Protein AF-A0A7V8BLP6-F1 (afdb_monomer)

Mean predicted aligned error: 3.84 Å

Secondary structure (DSSP, 8-state):
-HHHHHHHHHHHHHHHHHTTTTSTTHHHHHHHHHHHHHHHHHHHH-GGGGGSHHHHHHHHHHHHHHHHHHHHT---STTTTSHHHHTT-HHHHHHHHHHHHHHHHHHHHHHHHHT-

pLDDT: mean 91.58, std 4.67, range [64.12, 97.19]

Sequence (116 aa):
MLRALNSALCLAMLVLAVAQVGRPEWWLWVVAFLVPAFWAFMAGFRHRAFRAVRWLGWLWGCVALWVALLWQHWPQTAGFWRTEVWAQDAAARTGLSLMAALAVLAVALYTAYHRR

Radius of gyration: 14.61 Å; Cα contacts (8 Å, |Δi|>4): 136; chains: 1; bounding box: 34×27×43 Å

Solvent-accessible surface area (backbone atoms only — not comparable to full-atom values): 5854 Å² total; per-residue (Å²): 106,70,42,60,52,22,46,51,50,20,52,51,25,50,54,52,21,60,70,27,67,88,47,89,68,24,68,62,50,28,49,58,22,47,56,30,19,51,44,11,41,37,32,37,77,44,26,70,57,41,61,44,65,65,54,46,50,52,52,49,51,52,47,53,51,41,50,54,52,30,65,77,40,52,53,80,54,85,64,33,88,40,66,81,41,26,76,71,35,68,57,22,36,50,19,52,50,39,50,53,34,43,52,42,39,51,52,21,49,55,42,30,67,79,54,82

Nearest PDB structures (foldseek):
  1x8z-assembly2_C  TM=5.323E-01  e=6.225E+00  Arabidopsis thaliana
  8xks-assembly1_J  TM=4.315E-01  e=2.584E+00  Chlamydomonas reinhardtii

Foldseek 3Di:
DLLVVLQVLLVVLCVQLVVLVPPVVSVVLNVLSNVLSVLSNCLNPVLVVLVDVVVLVVLVVNLVVLVVQLVVLPDPDPPLVDCVNLVVDVSSVSNVSSVSSNVSSVSSNVSSVVSD

Structure (mmCIF, N/CA/C/O backbone):
data_AF-A0A7V8BLP6-F1
#
_entry.id   AF-A0A7V8BLP6-F1
#
loop_
_atom_site.group_PDB
_atom_site.id
_atom_site.type_symbol
_atom_site.label_atom_id
_atom_site.label_alt_id
_atom_site.label_comp_id
_atom_site.label_asym_id
_atom_site.label_entity_id
_atom_site.label_seq_id
_atom_site.pdbx_PDB_ins_code
_atom_site.Cartn_x
_atom_site.Cartn_y
_atom_site.Cartn_z
_atom_site.occupancy
_atom_site.B_iso_or_equiv
_atom_site.auth_seq_id
_atom_site.auth_comp_id
_atom_site.auth_asym_id
_atom_site.auth_atom_id
_atom_site.pdbx_PDB_model_num
ATOM 1 N N . MET A 1 1 ? 19.864 -0.408 -2.203 1.00 79.62 1 MET A N 1
ATOM 2 C CA . MET A 1 1 ? 18.937 0.338 -1.327 1.00 79.62 1 MET A CA 1
ATOM 3 C C . MET A 1 1 ? 17.467 0.173 -1.727 1.00 79.62 1 MET A C 1
ATOM 5 O O . MET A 1 1 ? 16.782 -0.572 -1.045 1.00 79.62 1 MET A O 1
ATOM 9 N N . LEU A 1 2 ? 16.991 0.717 -2.861 1.00 86.88 2 LEU A N 1
ATOM 10 C CA . LEU A 1 2 ? 15.561 0.650 -3.251 1.00 86.88 2 LEU A CA 1
ATOM 11 C C . LEU A 1 2 ? 14.968 -0.769 -3.357 1.00 86.88 2 LEU A C 1
ATOM 13 O O . LEU A 1 2 ? 13.816 -0.977 -2.995 1.00 86.88 2 LEU A O 1
ATOM 17 N N . ARG A 1 3 ? 15.747 -1.765 -3.805 1.00 88.19 3 ARG A N 1
ATOM 18 C CA . ARG A 1 3 ? 15.289 -3.166 -3.818 1.00 88.19 3 ARG A CA 1
ATOM 19 C C . ARG A 1 3 ? 14.985 -3.678 -2.407 1.00 88.19 3 ARG A C 1
ATOM 21 O O . ARG A 1 3 ? 13.916 -4.220 -2.194 1.00 88.19 3 ARG A O 1
ATOM 28 N N . ALA A 1 4 ? 15.905 -3.468 -1.463 1.00 91.19 4 ALA A N 1
ATOM 29 C CA . ALA A 1 4 ? 15.741 -3.906 -0.078 1.00 91.19 4 ALA A CA 1
ATOM 30 C C . ALA A 1 4 ? 14.561 -3.198 0.605 1.00 91.19 4 ALA A C 1
ATOM 32 O O . ALA A 1 4 ? 13.786 -3.853 1.290 1.00 91.19 4 ALA A O 1
ATOM 33 N N . LEU A 1 5 ? 14.378 -1.896 0.344 1.00 92.94 5 LEU A N 1
ATOM 34 C CA . LEU A 1 5 ? 13.224 -1.139 0.835 1.00 92.94 5 LEU A CA 1
ATOM 35 C C . LEU A 1 5 ? 11.904 -1.743 0.340 1.00 92.94 5 LEU A C 1
ATOM 37 O O . LEU A 1 5 ? 11.036 -2.053 1.144 1.00 92.94 5 LEU A O 1
ATOM 41 N N . ASN A 1 6 ? 11.767 -1.980 -0.967 1.00 91.75 6 ASN A N 1
ATOM 42 C CA . ASN A 1 6 ? 10.556 -2.590 -1.518 1.00 91.75 6 ASN A CA 1
ATOM 43 C C . ASN A 1 6 ? 10.326 -4.018 -1.002 1.00 91.75 6 ASN A C 1
ATOM 45 O O . ASN A 1 6 ? 9.186 -4.407 -0.773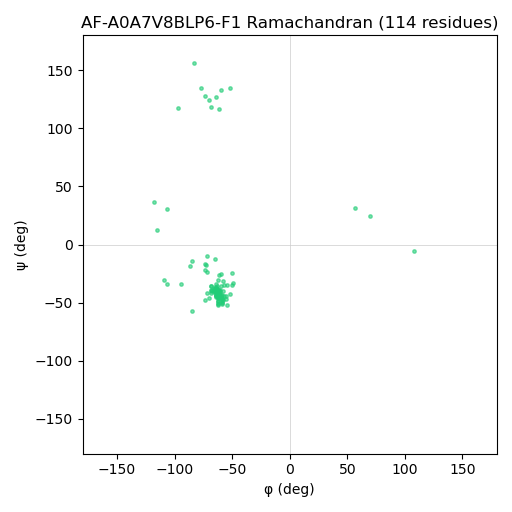 1.00 91.75 6 ASN A O 1
ATOM 49 N N . SER A 1 7 ? 11.388 -4.799 -0.784 1.00 91.94 7 SER A N 1
ATOM 50 C CA . SER A 1 7 ? 11.282 -6.123 -0.163 1.00 91.94 7 SER A CA 1
ATOM 51 C C . SER A 1 7 ? 10.768 -6.041 1.277 1.00 91.94 7 SER A C 1
ATOM 53 O O . SER A 1 7 ? 9.867 -6.795 1.634 1.00 91.94 7 SER A O 1
ATOM 55 N N . ALA A 1 8 ? 11.287 -5.109 2.080 1.00 94.38 8 ALA A N 1
ATOM 56 C CA . ALA A 1 8 ? 10.822 -4.887 3.447 1.00 94.38 8 ALA A CA 1
ATOM 57 C C . ALA A 1 8 ? 9.360 -4.415 3.479 1.00 94.38 8 ALA A C 1
ATOM 59 O O . ALA A 1 8 ? 8.567 -4.944 4.252 1.00 94.38 8 ALA A O 1
ATOM 60 N N . LEU A 1 9 ? 8.978 -3.485 2.596 1.00 94.75 9 LEU A N 1
ATOM 61 C CA . LEU A 1 9 ? 7.594 -3.015 2.477 1.00 94.75 9 LEU A CA 1
ATOM 62 C C . LEU A 1 9 ? 6.647 -4.124 2.007 1.00 94.75 9 LEU A C 1
ATOM 64 O O . LEU A 1 9 ? 5.550 -4.246 2.538 1.00 94.75 9 LEU A O 1
ATOM 68 N N . CYS A 1 10 ? 7.073 -4.966 1.064 1.00 95.00 10 CYS A N 1
ATOM 69 C CA . CYS A 1 10 ? 6.307 -6.136 0.641 1.00 95.00 10 CYS A CA 1
ATOM 70 C C . CYS A 1 10 ? 6.053 -7.084 1.821 1.00 95.00 10 CYS A C 1
ATOM 72 O O . CYS A 1 10 ? 4.905 -7.427 2.091 1.00 95.00 10 CYS A O 1
ATOM 74 N N . LEU A 1 11 ? 7.100 -7.444 2.571 1.00 96.00 11 LEU A N 1
ATOM 75 C CA . LEU A 1 11 ? 6.966 -8.289 3.759 1.00 96.00 11 LEU A CA 1
ATOM 76 C C . LEU A 1 11 ? 6.047 -7.656 4.808 1.00 96.00 11 LEU A C 1
ATOM 78 O O . LEU A 1 11 ? 5.180 -8.342 5.343 1.00 96.00 11 LEU A O 1
ATOM 82 N N . ALA A 1 12 ? 6.180 -6.352 5.056 1.00 95.12 12 ALA A N 1
ATOM 83 C CA . ALA A 1 12 ? 5.306 -5.636 5.978 1.00 95.12 12 ALA A CA 1
ATOM 84 C C . ALA A 1 12 ? 3.834 -5.709 5.541 1.00 95.12 12 ALA A C 1
ATOM 86 O O . ALA A 1 12 ? 2.972 -6.021 6.357 1.00 95.12 12 ALA A O 1
ATOM 87 N N . MET A 1 13 ? 3.540 -5.493 4.255 1.00 96.19 13 MET A N 1
ATOM 88 C CA . MET A 1 13 ? 2.176 -5.609 3.727 1.00 96.19 13 MET A CA 1
ATOM 89 C C . MET A 1 13 ? 1.631 -7.038 3.836 1.00 96.19 13 MET A C 1
ATOM 91 O O . MET A 1 13 ? 0.465 -7.212 4.174 1.00 96.19 13 MET A O 1
ATOM 95 N N . LEU A 1 14 ? 2.457 -8.065 3.612 1.00 95.62 14 LEU A N 1
ATOM 96 C CA . LEU A 1 14 ? 2.043 -9.462 3.790 1.00 95.62 14 LEU A CA 1
ATOM 97 C C . LEU A 1 14 ? 1.708 -9.777 5.252 1.00 95.62 14 LEU A C 1
ATOM 99 O O . LEU A 1 14 ? 0.675 -10.387 5.520 1.00 95.62 14 LEU A O 1
ATOM 103 N N . VAL A 1 15 ? 2.535 -9.322 6.197 1.00 94.94 15 VAL A N 1
ATOM 104 C CA . VAL A 1 15 ? 2.255 -9.464 7.635 1.00 94.94 15 VAL A CA 1
ATOM 105 C C . VAL A 1 15 ? 0.955 -8.749 7.998 1.00 94.94 15 VAL A C 1
ATOM 107 O O . VAL A 1 15 ? 0.109 -9.327 8.680 1.00 94.94 15 VAL A O 1
ATOM 110 N N . LEU A 1 16 ? 0.754 -7.525 7.498 1.00 92.25 16 LEU A N 1
ATOM 111 C CA . LEU A 1 16 ? -0.484 -6.784 7.728 1.00 92.25 16 LEU A CA 1
ATOM 112 C C . LEU A 1 16 ? -1.698 -7.477 7.119 1.00 92.25 16 LEU A C 1
ATOM 114 O O . LEU A 1 16 ? -2.738 -7.458 7.766 1.00 92.25 16 LEU A O 1
ATOM 118 N N . ALA A 1 17 ? -1.576 -8.102 5.943 1.00 92.88 17 ALA A N 1
ATOM 119 C CA . ALA A 1 17 ? -2.647 -8.875 5.318 1.00 92.88 17 ALA A CA 1
ATOM 120 C C . ALA A 1 17 ? -3.053 -10.066 6.196 1.00 92.88 17 ALA A C 1
ATOM 122 O O . ALA A 1 17 ? -4.234 -10.240 6.489 1.00 92.88 17 ALA A O 1
ATOM 123 N N . VAL A 1 18 ? -2.076 -10.843 6.677 1.00 92.62 18 VAL A N 1
ATOM 124 C CA . VAL A 1 18 ? -2.323 -11.975 7.588 1.00 92.62 18 VAL A CA 1
ATOM 125 C C . VAL A 1 18 ? -2.977 -11.499 8.887 1.00 92.62 18 VAL A C 1
ATOM 127 O O . VAL A 1 18 ? -3.917 -12.129 9.361 1.00 92.62 18 VAL A O 1
ATOM 130 N N . ALA A 1 19 ? -2.563 -10.348 9.421 1.00 89.25 19 ALA A N 1
ATOM 131 C CA . ALA A 1 19 ? -3.152 -9.771 10.629 1.00 89.25 19 ALA A CA 1
ATOM 132 C C . ALA A 1 19 ? -4.629 -9.346 10.474 1.00 89.25 19 ALA A C 1
ATOM 134 O O . ALA A 1 19 ? -5.289 -9.072 11.476 1.00 89.25 19 ALA A O 1
ATOM 135 N N . GLN A 1 20 ? -5.171 -9.279 9.250 1.00 87.12 20 GLN A N 1
ATOM 136 C CA . GLN A 1 20 ? -6.598 -8.994 9.033 1.00 87.12 20 GLN A CA 1
ATOM 137 C C . GLN A 1 20 ? -7.474 -10.242 9.128 1.00 87.12 20 GLN A C 1
ATOM 139 O O . GLN A 1 20 ? -8.695 -10.105 9.229 1.00 87.12 20 GLN A O 1
ATOM 144 N N . VAL A 1 21 ? -6.888 -11.443 9.096 1.00 85.94 21 VAL A N 1
ATOM 145 C CA . VAL A 1 21 ? -7.636 -12.698 9.204 1.00 85.94 21 VAL A CA 1
ATOM 146 C C . VAL A 1 21 ? -8.347 -12.723 10.559 1.00 85.94 21 VAL A C 1
ATOM 148 O O . VAL A 1 21 ? -7.712 -12.680 11.607 1.00 85.94 21 VAL A O 1
ATOM 151 N N . GLY A 1 22 ? -9.680 -12.739 10.528 1.00 84.06 22 GLY A N 1
ATOM 152 C CA . GLY A 1 22 ? -10.531 -12.666 11.723 1.00 84.06 22 GLY A CA 1
ATOM 153 C C . GLY A 1 22 ? -11.261 -11.334 11.920 1.00 84.06 22 GLY A C 1
ATOM 154 O O . GLY A 1 22 ? -12.107 -11.239 12.806 1.00 84.06 22 GLY A O 1
ATOM 155 N N . ARG A 1 23 ? -11.002 -10.312 11.094 1.00 81.81 23 ARG A N 1
ATOM 156 C CA . ARG A 1 23 ? -11.803 -9.075 11.087 1.00 81.81 23 ARG A CA 1
ATOM 157 C C . ARG A 1 23 ? -13.077 -9.233 10.239 1.00 81.81 23 ARG A C 1
ATOM 159 O O . ARG A 1 23 ? -13.099 -10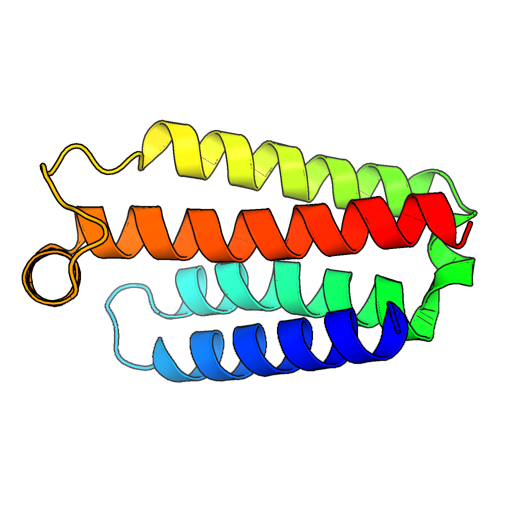.052 9.315 1.00 81.81 23 ARG A O 1
ATOM 166 N N . PRO A 1 24 ? -14.131 -8.434 10.497 1.00 84.19 24 PRO A N 1
ATOM 167 C CA . PRO A 1 24 ? -15.227 -8.277 9.547 1.00 84.19 24 PRO A CA 1
ATOM 168 C C . PRO A 1 24 ? -14.663 -7.901 8.177 1.00 84.19 24 PRO A C 1
ATOM 170 O O . PRO A 1 24 ? -13.753 -7.076 8.092 1.00 84.19 24 PRO A O 1
ATOM 173 N N . GLU A 1 25 ? -15.161 -8.549 7.124 1.00 87.31 25 GLU A N 1
ATOM 174 C CA . GLU A 1 25 ? -14.722 -8.291 5.746 1.00 87.31 25 GLU A CA 1
ATOM 175 C C . GLU A 1 25 ? -13.205 -8.470 5.532 1.00 87.31 25 GLU A C 1
ATOM 177 O O . GLU A 1 25 ? -12.595 -7.816 4.686 1.00 87.31 25 GLU A O 1
ATOM 182 N N . TRP A 1 26 ? -12.578 -9.382 6.287 1.00 88.31 26 TRP A N 1
ATOM 183 C CA . TRP A 1 26 ? -11.132 -9.641 6.240 1.00 88.31 26 TRP A CA 1
ATOM 184 C C . TRP A 1 26 ? -10.581 -9.830 4.821 1.00 88.31 26 TRP A C 1
ATOM 186 O O . TRP A 1 26 ? -9.453 -9.436 4.548 1.00 88.31 26 TRP A O 1
ATOM 196 N N . TRP A 1 27 ? -11.366 -10.403 3.907 1.00 90.00 27 TRP A N 1
ATOM 197 C CA . TRP A 1 27 ? -10.960 -10.658 2.527 1.00 90.00 27 TRP A CA 1
ATOM 198 C C . TRP A 1 27 ? -10.694 -9.363 1.741 1.00 90.00 27 TRP A C 1
ATOM 200 O O . TRP A 1 27 ? -9.699 -9.298 1.019 1.00 90.00 27 TRP A O 1
ATOM 210 N N . LEU A 1 28 ? -11.508 -8.313 1.926 1.00 90.56 28 LEU A N 1
ATOM 211 C CA . LEU A 1 28 ? -11.282 -6.999 1.307 1.00 90.56 28 LEU A CA 1
ATOM 212 C C . LEU A 1 28 ? -9.972 -6.397 1.801 1.00 90.56 28 LEU A C 1
ATOM 214 O O . LEU A 1 28 ? -9.173 -5.894 1.014 1.00 90.56 28 LEU A O 1
ATOM 218 N N . TRP A 1 29 ? -9.725 -6.509 3.103 1.00 89.88 29 TRP A N 1
ATOM 219 C CA . TRP A 1 29 ? -8.512 -5.997 3.720 1.00 89.88 29 TRP A CA 1
ATOM 220 C C . TRP A 1 29 ? -7.267 -6.769 3.291 1.00 89.88 29 TRP A C 1
ATOM 222 O O . TRP A 1 29 ? -6.256 -6.157 2.954 1.00 89.88 29 TRP A O 1
ATOM 232 N N . VAL A 1 30 ? -7.343 -8.098 3.214 1.00 91.81 30 VAL A N 1
ATOM 233 C CA . VAL A 1 30 ? -6.271 -8.931 2.654 1.00 91.81 30 VAL A CA 1
ATOM 234 C C . VAL A 1 30 ? -5.932 -8.469 1.238 1.00 91.81 30 VAL A C 1
ATOM 236 O O . VAL A 1 30 ? -4.761 -8.235 0.942 1.00 91.81 30 VAL A O 1
ATOM 239 N N . VAL A 1 31 ? -6.933 -8.249 0.381 1.00 93.38 31 VAL A N 1
ATOM 240 C CA . VAL A 1 31 ? -6.716 -7.719 -0.976 1.00 93.38 31 VAL A CA 1
ATOM 241 C C . VAL A 1 31 ? -6.095 -6.317 -0.938 1.00 93.38 31 VAL A C 1
ATOM 243 O O . VAL A 1 31 ? -5.137 -6.053 -1.672 1.00 93.38 31 VAL A O 1
ATOM 246 N N . ALA A 1 32 ? -6.574 -5.444 -0.049 1.00 92.50 32 ALA A N 1
ATOM 247 C CA . ALA A 1 32 ? -6.084 -4.076 0.098 1.00 92.50 32 ALA A CA 1
ATOM 248 C C . ALA A 1 32 ? -4.595 -3.996 0.492 1.00 92.50 32 ALA A C 1
ATOM 250 O O . ALA A 1 32 ? -3.924 -3.019 0.158 1.00 92.50 32 ALA A O 1
ATOM 251 N N . PHE A 1 33 ? -4.059 -5.025 1.154 1.00 94.38 33 PHE A N 1
ATOM 252 C CA . PHE A 1 33 ? -2.631 -5.138 1.471 1.00 94.38 33 PHE A CA 1
ATOM 253 C C . PHE A 1 33 ? -1.842 -5.950 0.432 1.00 94.38 33 PHE A C 1
ATOM 255 O O . PHE A 1 33 ? -0.690 -5.618 0.134 1.00 94.38 33 PHE A O 1
ATOM 262 N N . LEU A 1 34 ? -2.448 -6.972 -0.180 1.00 95.38 34 LEU A N 1
ATOM 263 C CA . LEU A 1 34 ? -1.799 -7.790 -1.210 1.00 95.38 34 LEU A CA 1
ATOM 264 C C . LEU A 1 34 ? -1.471 -6.999 -2.479 1.00 95.38 34 LEU A C 1
ATOM 266 O O . LEU A 1 34 ? -0.416 -7.220 -3.072 1.00 95.38 34 LEU A O 1
ATOM 270 N N . VAL A 1 35 ? -2.333 -6.068 -2.897 1.00 96.25 35 VAL A N 1
ATOM 271 C CA . VAL A 1 35 ? -2.084 -5.251 -4.097 1.00 96.25 35 VAL A CA 1
ATOM 272 C C . VAL A 1 35 ? -0.822 -4.377 -3.941 1.00 96.25 35 VAL A C 1
ATOM 274 O O . VAL A 1 35 ? 0.071 -4.479 -4.788 1.00 96.25 35 VAL A O 1
ATOM 277 N N . PRO A 1 36 ? -0.655 -3.580 -2.866 1.00 96.06 36 PRO A N 1
ATOM 278 C CA . PRO A 1 36 ? 0.606 -2.894 -2.584 1.00 96.06 36 PRO A CA 1
ATOM 279 C C . PRO A 1 36 ? 1.802 -3.841 -2.442 1.00 96.06 36 PRO A C 1
ATOM 281 O O . PRO A 1 36 ? 2.876 -3.535 -2.963 1.00 96.06 36 PRO A O 1
ATOM 284 N N . ALA A 1 37 ? 1.631 -5.000 -1.790 1.00 96.38 37 ALA A N 1
ATOM 285 C CA . ALA A 1 37 ? 2.699 -5.994 -1.650 1.00 96.38 37 ALA A CA 1
ATOM 286 C C . ALA A 1 37 ? 3.196 -6.488 -3.018 1.00 96.38 37 ALA A C 1
ATOM 288 O O . ALA A 1 37 ? 4.402 -6.525 -3.278 1.00 96.38 37 ALA A O 1
ATOM 289 N N . PHE A 1 38 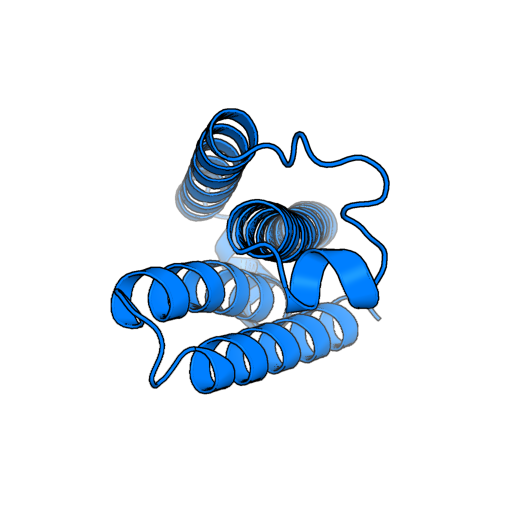? 2.265 -6.806 -3.921 1.00 96.62 38 PHE A N 1
ATOM 290 C CA . PHE A 1 38 ? 2.562 -7.222 -5.286 1.00 96.62 38 PHE A CA 1
ATOM 291 C C . PHE A 1 38 ? 3.351 -6.150 -6.044 1.00 96.62 38 PHE A C 1
ATOM 293 O O . PHE A 1 38 ? 4.371 -6.454 -6.668 1.00 96.62 38 PHE A O 1
ATOM 300 N N . TRP A 1 39 ? 2.932 -4.887 -5.958 1.00 96.50 39 TRP A N 1
ATOM 301 C CA . TRP A 1 39 ? 3.625 -3.794 -6.639 1.00 96.50 39 TRP A CA 1
ATOM 302 C C . TRP A 1 39 ? 5.007 -3.508 -6.058 1.00 96.50 39 TRP A C 1
ATOM 304 O O . TRP A 1 39 ? 5.951 -3.307 -6.825 1.00 96.50 39 TRP A O 1
ATOM 314 N N . ALA A 1 40 ? 5.162 -3.572 -4.735 1.00 94.50 40 ALA A N 1
ATOM 315 C CA . ALA A 1 40 ? 6.467 -3.485 -4.089 1.00 94.50 40 ALA A CA 1
ATOM 316 C C . ALA A 1 40 ? 7.386 -4.634 -4.547 1.00 94.50 40 ALA A C 1
ATOM 318 O O . ALA A 1 40 ? 8.530 -4.404 -4.949 1.00 94.50 40 ALA A O 1
ATOM 319 N N . PHE A 1 41 ? 6.884 -5.871 -4.600 1.00 94.25 41 PHE A N 1
ATOM 320 C CA . PHE A 1 41 ? 7.640 -7.007 -5.134 1.00 94.25 41 PHE A CA 1
ATOM 321 C C . PHE A 1 41 ? 8.058 -6.787 -6.596 1.00 94.25 41 PHE A C 1
ATOM 323 O O . PHE A 1 41 ? 9.232 -6.955 -6.946 1.00 94.25 41 PHE A O 1
ATOM 330 N N . MET A 1 42 ? 7.127 -6.352 -7.448 1.00 93.75 42 MET A N 1
ATOM 331 C CA . MET A 1 42 ? 7.403 -6.046 -8.852 1.00 93.75 42 MET A CA 1
ATOM 332 C C . MET A 1 42 ? 8.466 -4.950 -8.993 1.00 93.75 42 MET A C 1
ATOM 334 O O . MET A 1 42 ? 9.411 -5.116 -9.766 1.00 93.75 42 MET A O 1
ATOM 338 N N . ALA A 1 43 ? 8.373 -3.869 -8.217 1.00 91.06 43 ALA A N 1
ATOM 339 C CA . ALA A 1 43 ? 9.346 -2.775 -8.208 1.00 91.06 43 ALA A CA 1
ATOM 340 C C . ALA A 1 43 ? 10.740 -3.222 -7.730 1.00 91.06 43 ALA A C 1
ATOM 342 O O . ALA A 1 43 ? 11.758 -2.802 -8.288 1.00 91.06 43 ALA A O 1
ATOM 343 N N . GLY A 1 44 ? 10.805 -4.115 -6.739 1.00 89.00 44 GLY A N 1
ATOM 344 C CA . GLY A 1 44 ? 12.062 -4.641 -6.208 1.00 89.00 44 GLY A CA 1
ATOM 345 C C . GLY A 1 44 ? 12.760 -5.642 -7.138 1.00 89.00 44 GLY A C 1
ATOM 346 O O . GLY A 1 44 ? 13.967 -5.530 -7.378 1.00 89.00 44 GLY A O 1
ATOM 347 N N . PHE A 1 45 ? 12.019 -6.616 -7.670 1.00 89.94 45 PHE A N 1
ATOM 348 C CA . PHE A 1 45 ? 12.593 -7.787 -8.350 1.00 89.94 45 PHE A CA 1
ATOM 349 C C . PHE A 1 45 ? 12.382 -7.793 -9.866 1.00 89.94 45 PHE A C 1
ATOM 351 O O . PHE A 1 45 ? 13.242 -8.275 -10.602 1.00 89.94 45 PHE A O 1
ATOM 358 N N . ARG A 1 46 ? 11.285 -7.209 -10.357 1.00 87.56 46 ARG A N 1
ATOM 359 C CA . ARG A 1 46 ? 10.897 -7.197 -11.778 1.00 87.56 46 ARG A CA 1
ATOM 360 C C . ARG A 1 46 ? 10.835 -5.784 -12.369 1.00 87.56 46 ARG A C 1
ATOM 362 O O . ARG A 1 46 ? 10.031 -5.518 -13.253 1.00 87.56 46 ARG A O 1
ATOM 369 N N . HIS A 1 47 ? 11.744 -4.894 -11.961 1.00 84.00 47 HIS A N 1
ATOM 370 C CA . HIS A 1 47 ? 11.794 -3.496 -12.424 1.00 84.00 47 HIS A CA 1
ATOM 371 C C . HIS A 1 47 ? 11.741 -3.326 -13.960 1.00 84.00 47 HIS A C 1
ATOM 373 O O . HIS A 1 47 ? 11.082 -2.419 -14.459 1.00 84.00 47 HIS A O 1
ATOM 379 N N . ARG A 1 48 ? 12.343 -4.246 -14.734 1.00 85.75 48 ARG A N 1
ATOM 380 C CA . ARG A 1 48 ? 12.292 -4.224 -16.211 1.00 85.75 48 ARG A CA 1
ATOM 381 C C . ARG A 1 48 ? 10.869 -4.308 -16.782 1.00 85.75 48 ARG A C 1
ATOM 383 O O . ARG A 1 48 ? 10.643 -3.822 -17.886 1.00 85.75 48 ARG A O 1
ATOM 390 N N . ALA A 1 49 ? 9.908 -4.878 -16.048 1.00 84.88 49 ALA A N 1
ATOM 391 C CA . ALA A 1 49 ? 8.508 -4.948 -16.471 1.00 84.88 49 ALA A CA 1
ATOM 392 C C . ALA A 1 49 ? 7.877 -3.552 -16.630 1.00 84.88 49 ALA A C 1
ATOM 394 O O . ALA A 1 49 ? 7.046 -3.358 -17.516 1.00 84.88 49 ALA A O 1
ATOM 395 N N . PHE A 1 50 ? 8.322 -2.558 -15.850 1.00 87.75 50 PHE A N 1
ATOM 396 C CA . PHE A 1 50 ? 7.798 -1.189 -15.919 1.00 87.75 50 PHE A CA 1
ATOM 397 C C . PHE A 1 50 ? 8.217 -0.428 -17.177 1.00 87.75 50 PHE A C 1
ATOM 399 O O . PHE A 1 50 ? 7.653 0.630 -17.457 1.00 87.75 50 PHE A O 1
ATOM 406 N N . ARG A 1 51 ? 9.144 -0.955 -17.990 1.00 85.56 51 ARG A N 1
ATOM 407 C CA . ARG A 1 51 ? 9.445 -0.387 -19.316 1.00 85.56 51 ARG A CA 1
ATOM 408 C C . ARG A 1 51 ? 8.217 -0.384 -20.220 1.00 85.56 51 ARG A C 1
ATOM 410 O O . ARG A 1 51 ? 7.999 0.582 -20.944 1.00 85.56 51 ARG A O 1
ATOM 417 N N . ALA A 1 52 ? 7.363 -1.401 -20.120 1.00 87.81 52 ALA A N 1
ATOM 418 C CA . ALA A 1 52 ? 6.098 -1.410 -20.840 1.00 87.81 52 ALA A CA 1
ATOM 419 C C . ALA A 1 52 ? 5.100 -0.438 -20.190 1.00 87.81 52 ALA A C 1
ATOM 421 O O . ALA A 1 52 ? 4.817 -0.525 -18.994 1.00 87.81 52 ALA A O 1
ATOM 422 N N . VAL A 1 53 ? 4.523 0.455 -21.003 1.00 87.44 53 VAL A N 1
ATOM 423 C CA . VAL A 1 53 ? 3.543 1.474 -20.571 1.00 87.44 53 VAL A CA 1
ATOM 424 C C . VAL A 1 53 ? 2.362 0.847 -19.828 1.00 87.44 53 VAL A C 1
ATOM 426 O O . VAL A 1 53 ? 1.890 1.408 -18.846 1.00 87.44 53 VAL A O 1
ATOM 429 N N . ARG A 1 54 ? 1.952 -0.364 -20.228 1.00 91.50 54 ARG A N 1
ATOM 430 C CA . ARG A 1 54 ? 0.864 -1.110 -19.589 1.00 91.50 54 ARG A CA 1
ATOM 431 C C . ARG A 1 54 ? 1.082 -1.292 -18.084 1.00 91.50 54 ARG A C 1
ATOM 433 O O . ARG A 1 54 ? 0.200 -0.948 -17.313 1.00 91.50 54 ARG A O 1
ATOM 440 N N . TRP A 1 55 ? 2.242 -1.799 -17.653 1.00 90.75 55 TRP A N 1
ATOM 441 C CA . TRP A 1 55 ? 2.514 -2.057 -16.228 1.00 90.75 55 TRP A CA 1
ATOM 442 C C . TRP A 1 55 ? 2.539 -0.776 -15.396 1.00 90.75 55 TRP A C 1
ATOM 444 O O . TRP A 1 55 ? 2.060 -0.771 -14.266 1.00 90.75 55 TRP A O 1
ATOM 454 N N . LEU A 1 56 ? 3.052 0.314 -15.968 1.00 90.94 56 LEU A N 1
ATOM 455 C CA . LEU A 1 56 ? 3.039 1.618 -15.314 1.00 90.94 56 LEU A CA 1
ATOM 456 C C . LEU A 1 56 ? 1.609 2.172 -15.194 1.00 90.94 56 LEU A C 1
ATOM 458 O O . LEU A 1 56 ? 1.253 2.706 -14.150 1.00 90.94 56 LEU A O 1
ATOM 462 N N . GLY A 1 57 ? 0.780 1.989 -16.228 1.00 93.19 57 GLY A N 1
ATOM 463 C CA . GLY A 1 57 ? -0.635 2.364 -16.211 1.00 93.19 57 GLY A CA 1
ATOM 464 C C . GLY A 1 57 ? -1.435 1.613 -15.145 1.00 93.19 57 GLY A C 1
ATOM 465 O O . GLY A 1 57 ? -2.186 2.236 -14.403 1.00 93.19 57 GLY A O 1
ATOM 466 N N . TRP A 1 58 ? -1.223 0.300 -14.999 1.00 95.44 58 TRP A N 1
ATOM 467 C CA . TRP A 1 58 ? -1.854 -0.485 -13.929 1.00 95.44 58 TRP A CA 1
ATOM 468 C C . TRP A 1 58 ? -1.439 -0.008 -12.533 1.00 95.44 58 TRP A C 1
ATOM 470 O O . TRP A 1 58 ? -2.295 0.126 -11.662 1.00 95.44 58 TRP A O 1
ATOM 480 N N . LEU A 1 59 ? -0.152 0.291 -12.322 1.00 94.69 59 LEU A N 1
ATOM 481 C CA . LEU A 1 59 ? 0.324 0.822 -11.043 1.00 94.69 59 LEU A CA 1
ATOM 482 C C . LEU A 1 59 ? -0.323 2.178 -10.725 1.00 94.69 59 LEU A C 1
ATOM 484 O O . LEU A 1 59 ? -0.804 2.374 -9.612 1.00 94.69 59 LEU A O 1
ATOM 488 N N . TRP A 1 60 ? -0.395 3.085 -11.702 1.00 95.94 60 TRP A N 1
ATOM 489 C CA . TRP A 1 60 ? -1.103 4.359 -11.549 1.00 95.94 60 TRP A CA 1
ATOM 490 C C . TRP A 1 60 ? -2.594 4.179 -11.270 1.00 95.94 60 TRP A C 1
ATOM 492 O O . TRP A 1 60 ? -3.134 4.883 -10.422 1.00 95.94 60 TRP A O 1
ATOM 502 N N . GLY A 1 61 ? -3.245 3.215 -11.925 1.00 96.75 61 GLY A N 1
ATOM 503 C CA . GLY A 1 61 ? -4.633 2.852 -11.643 1.00 96.75 61 GLY A CA 1
ATOM 504 C C . GLY A 1 61 ? -4.828 2.417 -10.189 1.00 96.75 61 GLY A C 1
ATOM 505 O O . GLY A 1 61 ? -5.753 2.885 -9.529 1.00 96.75 61 GLY A O 1
ATOM 506 N N . CYS A 1 62 ? -3.918 1.597 -9.650 1.00 96.44 62 CYS A N 1
ATOM 507 C CA . CYS A 1 62 ? -3.934 1.228 -8.233 1.00 96.44 62 CYS A CA 1
ATOM 508 C C . CYS A 1 62 ? -3.698 2.438 -7.318 1.00 96.44 62 CYS A C 1
ATOM 510 O O . CYS A 1 62 ? -4.412 2.593 -6.334 1.00 96.44 62 CYS A O 1
ATOM 512 N N . VAL A 1 63 ? -2.746 3.319 -7.639 1.00 96.62 63 VAL A N 1
ATOM 513 C CA . VAL A 1 63 ? -2.517 4.552 -6.864 1.00 96.62 63 VAL A CA 1
ATOM 514 C C . VAL A 1 63 ? -3.781 5.414 -6.834 1.00 96.62 63 VAL A C 1
ATOM 516 O O . VAL A 1 63 ? -4.217 5.806 -5.757 1.00 96.62 63 VAL A O 1
ATOM 519 N N . ALA A 1 64 ? -4.406 5.660 -7.988 1.00 97.19 64 ALA A N 1
ATOM 520 C CA . ALA A 1 64 ? -5.623 6.462 -8.086 1.00 97.19 64 ALA A CA 1
ATOM 521 C C . ALA A 1 64 ? -6.786 5.848 -7.291 1.00 97.19 64 ALA A C 1
ATOM 523 O O . ALA A 1 64 ? -7.473 6.557 -6.557 1.00 97.19 64 ALA A O 1
ATOM 524 N N . LEU A 1 65 ? -6.964 4.527 -7.377 1.00 96.50 65 LEU A N 1
ATOM 525 C CA . LEU A 1 65 ? -7.983 3.815 -6.609 1.00 96.50 65 LEU A CA 1
ATOM 526 C C . LEU A 1 65 ? -7.743 3.932 -5.094 1.00 96.50 65 LEU A C 1
ATOM 528 O O . LEU A 1 65 ? -8.681 4.206 -4.351 1.00 96.50 65 LEU A O 1
ATOM 532 N N . TRP A 1 66 ? -6.498 3.794 -4.626 1.00 96.69 66 TRP A N 1
ATOM 533 C CA . TRP A 1 66 ? -6.178 3.942 -3.200 1.00 96.69 66 TRP A CA 1
ATOM 534 C C . TRP A 1 66 ? -6.340 5.381 -2.713 1.00 96.69 66 TRP A C 1
ATOM 536 O O . TRP A 1 66 ? -6.790 5.585 -1.589 1.00 96.69 66 TRP A O 1
ATOM 546 N N . VAL A 1 67 ? -6.027 6.377 -3.548 1.00 96.94 67 VAL A N 1
ATOM 547 C CA . VAL A 1 67 ? -6.301 7.789 -3.244 1.00 96.94 67 VAL A CA 1
ATOM 548 C C . VAL A 1 67 ? -7.803 8.023 -3.090 1.00 96.94 67 VAL A C 1
ATOM 550 O O . VAL A 1 67 ? -8.213 8.643 -2.113 1.00 96.94 67 VAL A O 1
ATOM 553 N N . ALA A 1 68 ? -8.629 7.493 -3.997 1.00 96.88 68 ALA A N 1
ATOM 554 C CA . ALA A 1 68 ? -10.084 7.617 -3.908 1.00 96.88 68 ALA A CA 1
ATOM 555 C C . ALA A 1 68 ? -10.644 6.940 -2.643 1.00 96.88 68 ALA A C 1
ATOM 557 O O . ALA A 1 68 ? -11.445 7.538 -1.924 1.00 96.88 68 ALA A O 1
ATOM 558 N N . LEU A 1 69 ? -10.174 5.728 -2.327 1.00 94.31 69 LEU A N 1
ATOM 559 C CA . LEU A 1 69 ? -10.563 5.015 -1.107 1.00 94.31 69 LEU A CA 1
ATOM 560 C C . LEU A 1 69 ? -10.158 5.780 0.154 1.00 94.31 69 LEU A C 1
ATOM 562 O O . LEU A 1 69 ? -10.963 5.899 1.076 1.00 94.31 69 LEU A O 1
ATOM 566 N N . LEU A 1 70 ? -8.934 6.313 0.191 1.00 94.81 70 LEU A N 1
ATOM 567 C CA . LEU A 1 70 ? -8.437 7.097 1.317 1.00 94.81 70 LEU A CA 1
ATOM 568 C C . LEU A 1 70 ? -9.202 8.413 1.474 1.00 94.81 70 LEU A C 1
ATOM 570 O O . LEU A 1 70 ? -9.477 8.816 2.598 1.00 94.81 70 LEU A O 1
ATOM 574 N N . TRP A 1 71 ? -9.568 9.068 0.373 1.00 95.38 71 TRP A N 1
ATOM 575 C CA . TRP A 1 71 ? -10.395 10.271 0.410 1.00 95.38 71 TRP A CA 1
ATOM 576 C C . TRP A 1 71 ? -11.766 9.986 1.032 1.00 95.38 71 TRP A C 1
ATOM 578 O O . TRP A 1 71 ? -12.229 10.731 1.893 1.00 95.38 71 TRP A O 1
ATOM 588 N N . GLN A 1 72 ? -12.396 8.875 0.642 1.00 94.31 72 GLN A N 1
ATOM 589 C CA . GLN A 1 72 ? -13.688 8.455 1.184 1.00 94.31 72 GLN A CA 1
ATOM 590 C C . GLN A 1 72 ? -13.603 8.033 2.660 1.00 94.31 72 GLN A C 1
ATOM 592 O O . GLN A 1 72 ? -14.524 8.295 3.428 1.00 94.31 72 GLN A O 1
ATOM 597 N N . HIS A 1 73 ? -12.501 7.397 3.061 1.00 92.81 73 HIS A N 1
ATOM 598 C CA . HIS A 1 73 ? -12.290 6.867 4.412 1.00 92.81 73 HIS A CA 1
ATOM 599 C C . HIS A 1 73 ? -11.286 7.706 5.208 1.00 92.81 73 HIS A C 1
ATOM 601 O O . HIS A 1 73 ? -10.546 7.180 6.047 1.00 92.81 73 HIS A O 1
ATOM 607 N N . TRP A 1 74 ? -11.228 9.009 4.927 1.00 91.75 74 TRP A N 1
ATOM 608 C CA . TRP A 1 74 ? -10.302 9.896 5.610 1.00 91.75 74 TRP A CA 1
ATOM 609 C C . TRP A 1 74 ? -10.649 9.959 7.103 1.00 91.75 74 TRP A C 1
ATOM 611 O O . TRP A 1 74 ? -11.805 10.238 7.447 1.00 91.75 74 TRP A O 1
ATOM 621 N N . PRO A 1 75 ? -9.685 9.714 8.008 1.00 90.25 75 PRO A N 1
ATOM 622 C CA . PRO A 1 75 ? -9.966 9.669 9.433 1.00 90.25 75 PRO A CA 1
ATOM 623 C C . PRO A 1 75 ? -10.322 11.070 9.946 1.00 90.25 75 PRO A C 1
ATOM 625 O O . PRO A 1 75 ? -9.516 11.995 9.880 1.00 90.25 75 PRO A O 1
ATOM 628 N N . GLN A 1 76 ? -11.542 11.220 10.463 1.00 90.25 76 GLN A N 1
ATOM 629 C CA . GLN A 1 76 ? -12.040 12.484 11.028 1.00 90.25 76 GLN A CA 1
ATOM 630 C C . GLN A 1 76 ? -11.664 12.652 12.508 1.00 90.25 76 GLN A C 1
ATOM 632 O O . GLN A 1 76 ? -11.695 13.754 13.051 1.00 90.25 76 GLN A O 1
ATOM 637 N N . THR A 1 77 ? -11.301 11.556 13.174 1.00 90.88 77 THR A N 1
ATOM 638 C CA . THR A 1 77 ? -11.019 11.528 14.609 1.00 90.88 77 THR A CA 1
ATOM 639 C C . THR A 1 77 ? -9.720 12.266 14.920 1.00 90.88 77 THR A C 1
ATOM 641 O O . THR A 1 77 ? -8.656 11.951 14.384 1.00 90.88 77 THR A O 1
ATOM 644 N N . ALA A 1 78 ? -9.785 13.256 15.810 1.00 90.75 78 ALA A N 1
ATOM 645 C CA . ALA A 1 78 ? -8.607 14.007 16.226 1.00 90.75 78 ALA A CA 1
ATOM 646 C C . ALA A 1 78 ? -7.567 13.071 16.858 1.00 90.75 78 ALA A C 1
ATOM 648 O O . ALA A 1 78 ? -7.885 12.233 17.699 1.00 90.75 78 ALA A O 1
ATOM 649 N N . GLY A 1 79 ? -6.306 13.202 16.444 1.00 90.38 79 GLY A N 1
ATOM 650 C CA . GLY A 1 79 ? -5.251 12.319 16.932 1.00 90.38 79 GLY A CA 1
ATOM 651 C C . GLY A 1 79 ? -5.368 10.878 16.436 1.00 90.38 79 GLY A C 1
ATOM 652 O O . GLY A 1 79 ? -4.817 9.996 17.088 1.00 90.38 79 GLY A O 1
ATOM 653 N N . PHE A 1 80 ? -6.026 10.629 15.292 1.00 90.81 80 PHE A N 1
ATOM 654 C CA . PHE A 1 80 ? -6.177 9.293 14.695 1.00 90.81 80 PHE A CA 1
ATOM 655 C C . PHE A 1 80 ? -4.867 8.505 14.564 1.00 90.81 80 PHE A C 1
ATOM 657 O O . PHE A 1 80 ? -4.904 7.285 14.523 1.00 90.81 80 PHE A O 1
ATOM 664 N N . TRP A 1 81 ? -3.712 9.174 14.508 1.00 88.44 81 TRP A N 1
ATOM 665 C CA . TRP A 1 81 ? -2.383 8.556 14.454 1.00 88.44 81 TRP A CA 1
ATOM 666 C C . TRP A 1 81 ? -1.918 7.946 15.785 1.00 88.44 81 TRP A C 1
ATOM 668 O O . TRP A 1 81 ? -0.978 7.151 15.798 1.00 88.44 81 TRP A O 1
ATOM 678 N N . ARG A 1 82 ? -2.543 8.302 16.913 1.00 91.69 82 ARG A N 1
ATOM 679 C CA . ARG A 1 82 ? -2.202 7.761 18.234 1.00 91.69 82 ARG A CA 1
ATOM 680 C C . ARG A 1 82 ? -2.771 6.357 18.390 1.00 91.69 82 ARG A C 1
ATOM 682 O O . ARG A 1 82 ? -3.946 6.135 18.111 1.00 91.69 82 ARG A O 1
ATOM 689 N N . THR A 1 83 ? -1.955 5.437 18.902 1.00 90.19 83 THR A N 1
ATOM 690 C CA . THR A 1 83 ? -2.322 4.028 19.125 1.00 90.19 83 THR A CA 1
ATOM 691 C C . THR A 1 83 ? -3.605 3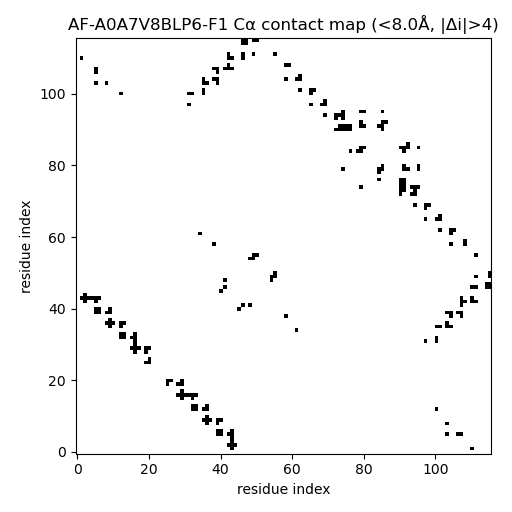.862 19.915 1.00 90.19 83 THR A C 1
ATOM 693 O O . THR A 1 83 ? -4.461 3.079 19.526 1.00 90.19 83 THR A O 1
ATOM 696 N N . GLU A 1 84 ? -3.778 4.655 20.966 1.00 92.50 84 GLU A N 1
ATOM 697 C CA . 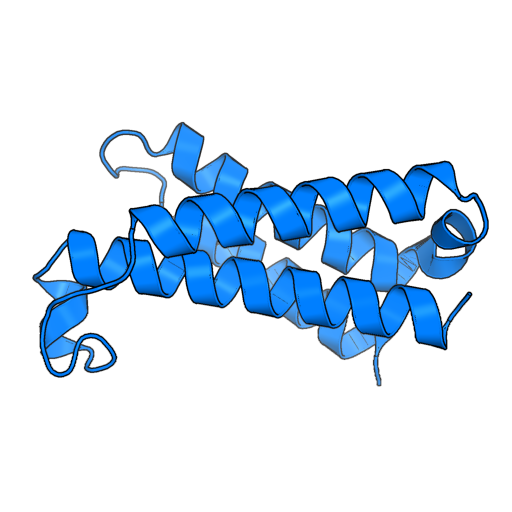GLU A 1 84 ? -4.979 4.654 21.807 1.00 92.50 84 GLU A CA 1
ATOM 698 C C . GLU A 1 84 ? -6.260 4.947 21.013 1.00 92.50 84 GLU A C 1
ATOM 700 O O . GLU A 1 84 ? -7.318 4.412 21.332 1.00 92.50 84 GLU A O 1
ATOM 705 N N . VAL A 1 85 ? -6.155 5.744 19.945 1.00 89.88 85 VAL A N 1
ATOM 706 C CA . VAL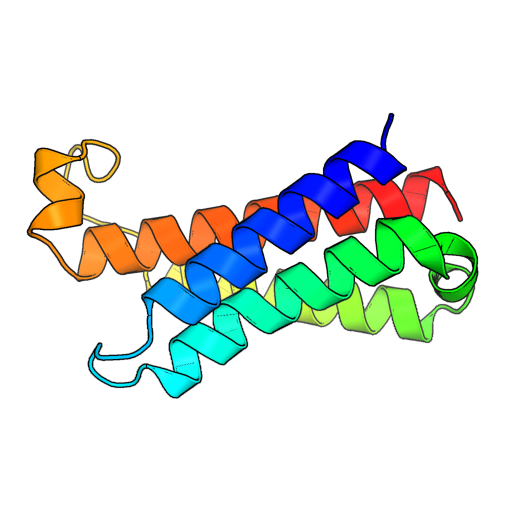 A 1 85 ? -7.288 6.152 19.111 1.00 89.88 85 VAL A CA 1
ATOM 707 C C . VAL A 1 85 ? -7.576 5.093 18.054 1.00 89.88 85 VAL A C 1
ATOM 709 O O . VAL A 1 85 ? -8.667 4.532 18.033 1.00 89.88 85 VAL A O 1
ATOM 712 N N . TRP A 1 86 ? -6.608 4.739 17.203 1.00 88.62 86 TRP A N 1
ATOM 713 C CA . TRP A 1 86 ? -6.866 3.777 16.120 1.00 88.62 86 TRP A CA 1
ATOM 714 C C . TRP A 1 86 ? -7.017 2.325 16.595 1.00 88.62 86 TRP A C 1
ATOM 716 O O . TRP A 1 86 ? -7.568 1.483 15.875 1.00 88.62 86 TRP A O 1
ATOM 726 N N . ALA A 1 87 ? -6.570 1.996 17.808 1.00 87.38 87 ALA A N 1
ATOM 727 C CA . ALA A 1 87 ? -6.862 0.701 18.417 1.00 87.38 87 ALA A CA 1
ATOM 728 C C . ALA A 1 87 ? -8.329 0.576 18.855 1.00 87.38 87 ALA A C 1
ATOM 730 O O . ALA A 1 87 ? -8.832 -0.545 18.909 1.00 87.38 87 ALA A O 1
ATOM 731 N N . GLN A 1 88 ? -9.035 1.680 19.101 1.00 89.25 88 GLN A N 1
ATOM 732 C CA . GLN A 1 88 ? -10.436 1.654 19.539 1.00 89.25 88 GLN A CA 1
ATOM 733 C C . GLN A 1 88 ? -11.411 2.084 18.438 1.00 89.25 88 GLN A C 1
ATOM 735 O O . GLN A 1 88 ? -12.495 1.519 18.328 1.00 89.25 88 GLN A O 1
ATOM 740 N N . ASP A 1 89 ? -11.007 3.011 17.573 1.00 90.25 89 ASP A N 1
ATOM 741 C CA . ASP A 1 89 ? -11.824 3.526 16.480 1.00 90.25 89 ASP A CA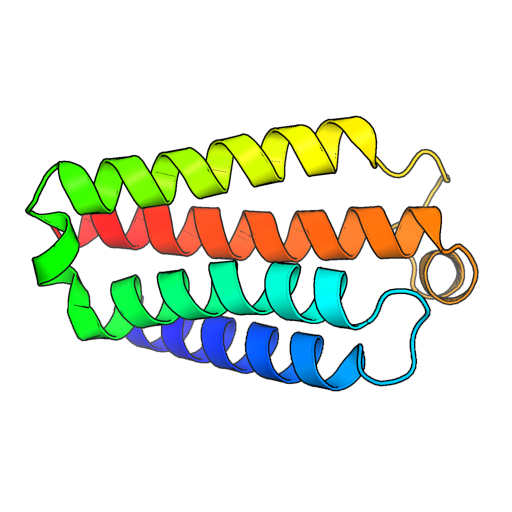 1
ATOM 742 C C . ASP A 1 89 ? -11.507 2.821 15.149 1.00 90.25 89 ASP A C 1
ATOM 744 O O . ASP A 1 89 ? -10.401 2.898 14.596 1.00 90.25 89 ASP A O 1
ATOM 748 N N . ALA A 1 90 ? -12.513 2.129 14.612 1.00 87.88 90 ALA A N 1
ATOM 749 C CA . ALA A 1 90 ? -12.420 1.420 13.344 1.00 87.88 90 ALA A CA 1
ATOM 750 C C . ALA A 1 90 ? -12.191 2.363 12.152 1.00 87.88 90 ALA A C 1
ATOM 752 O O . ALA A 1 90 ? -11.466 1.980 11.227 1.00 87.88 90 ALA A O 1
ATOM 753 N N . ALA A 1 91 ? -12.745 3.580 12.167 1.00 88.88 91 ALA A N 1
ATOM 754 C CA . ALA A 1 91 ? -12.578 4.549 11.085 1.00 88.88 91 ALA A CA 1
ATOM 755 C C . ALA A 1 91 ? -11.138 5.080 11.048 1.00 88.88 91 ALA A C 1
ATOM 757 O O . ALA A 1 91 ? -10.494 5.058 9.996 1.00 88.88 91 ALA A O 1
ATOM 758 N N . ALA A 1 92 ? -10.588 5.441 12.213 1.00 91.12 92 ALA A N 1
ATOM 759 C CA . ALA A 1 92 ? -9.181 5.816 12.351 1.00 91.12 92 ALA A CA 1
ATOM 760 C C . ALA A 1 92 ? -8.237 4.701 11.864 1.00 91.12 92 ALA A C 1
ATOM 762 O O . ALA A 1 92 ? -7.305 4.958 11.095 1.00 91.12 92 ALA A O 1
ATOM 763 N N . ARG A 1 93 ? -8.509 3.442 12.242 1.00 90.69 93 ARG A N 1
ATOM 764 C CA . ARG A 1 93 ? -7.703 2.292 11.795 1.00 90.69 93 ARG A CA 1
ATOM 765 C C . ARG A 1 93 ? -7.786 2.052 10.290 1.00 90.69 93 ARG A C 1
ATOM 767 O O . ARG A 1 93 ? -6.779 1.717 9.667 1.00 90.69 93 ARG A O 1
ATOM 774 N N . THR A 1 94 ? -8.978 2.203 9.722 1.00 91.12 94 THR A N 1
ATOM 775 C CA . THR A 1 94 ? -9.249 2.055 8.285 1.00 91.12 94 THR A CA 1
ATOM 776 C C . THR A 1 94 ? -8.456 3.093 7.496 1.00 91.12 94 THR A C 1
ATOM 778 O O . THR A 1 94 ? -7.682 2.726 6.611 1.00 91.12 94 THR A O 1
ATOM 781 N N . GLY A 1 95 ? -8.557 4.368 7.883 1.00 92.44 95 GLY A N 1
ATOM 782 C CA . GLY A 1 95 ? -7.817 5.463 7.255 1.00 92.44 95 GLY A CA 1
ATOM 783 C C . GLY A 1 95 ? -6.301 5.255 7.303 1.00 92.44 95 GLY A C 1
ATOM 784 O O . GLY A 1 95 ? -5.635 5.326 6.271 1.00 92.44 95 GLY A O 1
ATOM 785 N N . LEU A 1 96 ? -5.750 4.895 8.470 1.00 93.00 96 LEU A N 1
ATOM 786 C CA . LEU A 1 96 ? -4.317 4.599 8.613 1.00 93.00 96 LEU A CA 1
ATOM 787 C C . LEU A 1 96 ? -3.855 3.414 7.759 1.00 93.00 96 LEU A C 1
ATOM 789 O O . LEU A 1 96 ? -2.769 3.452 7.180 1.00 93.00 96 LEU A O 1
ATOM 793 N N . SER A 1 97 ? -4.675 2.370 7.662 1.00 92.38 97 SER A N 1
ATOM 794 C CA . SER A 1 97 ? -4.371 1.193 6.842 1.00 92.38 97 SER A CA 1
ATOM 795 C C . SER A 1 97 ? -4.263 1.565 5.362 1.00 92.38 97 SER A C 1
ATOM 797 O O . SER A 1 97 ? -3.308 1.174 4.687 1.00 92.38 97 SER A O 1
ATOM 799 N N . LEU A 1 98 ? -5.200 2.383 4.871 1.00 94.50 98 LEU A N 1
ATOM 800 C CA . LEU A 1 98 ? -5.194 2.888 3.497 1.00 94.50 98 LEU A CA 1
ATOM 801 C C . LEU A 1 98 ? -4.022 3.845 3.239 1.00 94.50 98 LEU A C 1
ATOM 803 O O . LEU A 1 98 ? -3.387 3.747 2.189 1.00 94.50 98 LEU A O 1
ATOM 807 N N . MET A 1 99 ? -3.676 4.709 4.202 1.00 95.56 99 MET A N 1
ATOM 808 C CA . MET A 1 99 ? -2.483 5.566 4.131 1.00 95.56 99 MET A CA 1
ATOM 809 C C . MET A 1 99 ? -1.199 4.744 4.000 1.00 95.56 99 MET A C 1
ATOM 811 O O . MET A 1 99 ? -0.367 5.038 3.141 1.00 95.56 99 MET A O 1
ATOM 815 N N . ALA A 1 100 ? -1.042 3.698 4.816 1.00 94.12 100 ALA A N 1
ATOM 816 C CA . ALA A 1 100 ? 0.125 2.823 4.763 1.00 94.12 100 ALA A CA 1
ATOM 817 C C . ALA A 1 100 ? 0.229 2.105 3.408 1.00 94.12 100 ALA A C 1
ATOM 819 O O . ALA A 1 100 ? 1.292 2.098 2.784 1.00 94.12 100 ALA A O 1
ATOM 820 N N . ALA A 1 101 ? -0.885 1.559 2.917 1.00 95.50 101 ALA A N 1
ATOM 821 C CA . ALA A 1 101 ? -0.946 0.912 1.613 1.00 95.50 101 ALA A CA 1
ATOM 822 C C . ALA A 1 101 ? -0.614 1.884 0.462 1.00 95.50 101 ALA A C 1
ATOM 824 O O . ALA A 1 101 ? 0.172 1.550 -0.430 1.00 95.50 101 ALA A O 1
ATOM 825 N N . LEU A 1 102 ? -1.143 3.111 0.511 1.00 96.69 102 LEU A N 1
ATOM 826 C CA . LEU A 1 102 ? -0.852 4.158 -0.469 1.00 96.69 102 LEU A CA 1
ATOM 827 C C . LEU A 1 102 ? 0.623 4.587 -0.431 1.00 96.69 102 LEU A C 1
ATOM 829 O O . LEU A 1 102 ? 1.234 4.761 -1.486 1.00 96.69 102 LEU A O 1
ATOM 833 N N . ALA A 1 103 ? 1.224 4.698 0.756 1.00 96.38 103 ALA A N 1
ATOM 834 C CA . ALA A 1 103 ? 2.645 5.009 0.899 1.00 96.38 103 ALA A CA 1
ATOM 835 C C . ALA A 1 103 ? 3.531 3.941 0.233 1.00 96.38 103 ALA A C 1
ATOM 837 O O . ALA A 1 103 ? 4.486 4.275 -0.470 1.00 96.38 103 ALA A O 1
ATOM 838 N N . VAL A 1 104 ? 3.186 2.657 0.377 1.00 96.88 104 VAL A N 1
ATOM 839 C CA . VAL A 1 104 ? 3.898 1.565 -0.309 1.00 96.88 104 VAL A CA 1
ATOM 840 C C . VAL A 1 104 ? 3.756 1.668 -1.826 1.00 96.88 104 VAL A C 1
ATOM 842 O O . VAL A 1 104 ? 4.753 1.533 -2.539 1.00 96.88 104 VAL A O 1
ATOM 845 N N . LEU A 1 105 ? 2.554 1.959 -2.332 1.00 96.69 105 LEU A N 1
ATOM 846 C CA . LEU A 1 105 ? 2.336 2.177 -3.765 1.00 96.69 105 LEU A CA 1
ATOM 847 C C . LEU A 1 105 ? 3.147 3.370 -4.291 1.00 96.69 105 LEU A C 1
ATOM 849 O O . LEU A 1 105 ? 3.736 3.271 -5.367 1.00 96.69 105 LEU A O 1
ATOM 853 N N . ALA A 1 106 ? 3.249 4.459 -3.527 1.00 96.00 106 ALA A N 1
ATOM 854 C CA . ALA A 1 106 ? 4.063 5.61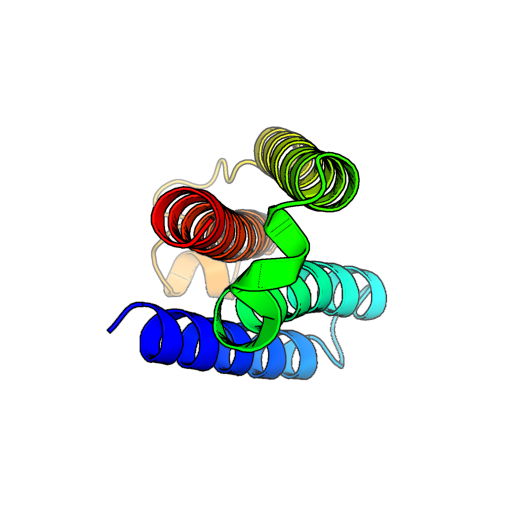8 -3.887 1.00 96.00 106 ALA A CA 1
ATOM 855 C C . ALA A 1 106 ? 5.561 5.269 -3.964 1.00 96.00 106 ALA A C 1
ATOM 857 O O . ALA A 1 106 ? 6.241 5.665 -4.912 1.00 96.00 106 ALA A O 1
ATOM 858 N N . VAL A 1 107 ? 6.077 4.467 -3.025 1.00 95.56 107 VAL A N 1
ATOM 859 C CA . VAL A 1 107 ? 7.469 3.980 -3.071 1.00 95.56 107 VAL A CA 1
ATOM 860 C C . VAL A 1 107 ? 7.696 3.043 -4.260 1.00 95.56 107 VAL A C 1
ATOM 862 O O . VAL A 1 107 ? 8.729 3.142 -4.937 1.00 95.56 107 VAL A O 1
ATOM 865 N N . ALA A 1 108 ? 6.741 2.157 -4.552 1.00 93.94 108 ALA A N 1
ATOM 866 C CA . ALA A 1 108 ? 6.800 1.280 -5.719 1.00 93.94 108 ALA A CA 1
ATOM 867 C C . ALA A 1 108 ? 6.812 2.097 -7.022 1.00 93.94 108 ALA A C 1
ATOM 869 O O . ALA A 1 108 ? 7.632 1.831 -7.903 1.00 93.94 108 ALA A O 1
ATOM 870 N N . LEU A 1 109 ? 5.979 3.139 -7.109 1.00 94.69 109 LEU A N 1
ATOM 871 C CA . LEU A 1 109 ? 5.919 4.072 -8.233 1.00 94.69 109 LEU A CA 1
ATOM 872 C C . LEU A 1 109 ? 7.235 4.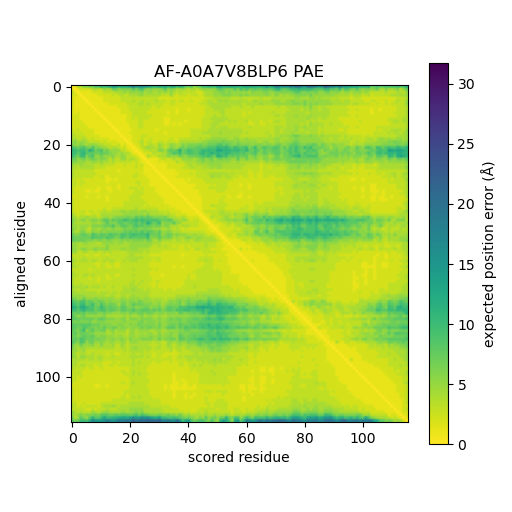833 -8.405 1.00 94.69 109 LEU A C 1
ATOM 874 O O . LEU A 1 109 ? 7.817 4.812 -9.489 1.00 94.69 109 LEU A O 1
ATOM 878 N N . TYR A 1 110 ? 7.758 5.422 -7.330 1.00 94.44 110 TYR A N 1
ATOM 879 C CA . TYR A 1 110 ? 9.056 6.096 -7.340 1.00 94.44 110 TYR A CA 1
ATOM 880 C C . TYR A 1 110 ? 10.173 5.162 -7.826 1.00 94.44 110 TYR A C 1
ATOM 882 O O . TYR A 1 110 ? 10.982 5.515 -8.687 1.00 94.44 110 TYR A O 1
ATOM 890 N N . THR A 1 111 ? 10.180 3.924 -7.331 1.00 91.44 111 THR A N 1
ATOM 891 C CA . THR A 1 111 ? 11.163 2.915 -7.737 1.00 91.44 111 THR A CA 1
ATOM 892 C C . THR A 1 111 ? 11.011 2.534 -9.210 1.00 91.44 111 THR A C 1
ATOM 894 O O . THR A 1 111 ? 12.022 2.371 -9.896 1.00 91.44 111 THR A O 1
ATOM 897 N N . ALA A 1 112 ? 9.777 2.409 -9.707 1.00 90.19 112 ALA A N 1
ATOM 898 C CA . ALA A 1 112 ? 9.491 2.098 -11.104 1.00 90.19 112 ALA A CA 1
ATOM 899 C C . ALA A 1 112 ? 10.012 3.186 -12.055 1.00 90.19 112 ALA A C 1
ATOM 901 O O . ALA A 1 112 ? 10.563 2.846 -13.099 1.00 90.19 112 ALA A O 1
ATOM 902 N N . TYR A 1 113 ? 9.902 4.466 -11.685 1.00 88.88 113 TYR A N 1
ATOM 903 C CA . TYR A 1 113 ? 10.461 5.574 -12.469 1.00 88.88 113 TYR A CA 1
ATOM 904 C C . TYR A 1 113 ? 11.989 5.637 -12.401 1.00 88.88 113 TYR A C 1
ATOM 906 O O . TYR A 1 113 ? 12.636 5.822 -13.427 1.00 88.88 113 TYR A O 1
ATOM 914 N N . HIS A 1 114 ? 12.581 5.429 -11.222 1.00 86.75 114 HIS A N 1
ATOM 915 C CA . HIS A 1 114 ? 14.034 5.529 -11.046 1.00 86.75 114 HIS A CA 1
ATOM 916 C C . HIS A 1 114 ? 14.804 4.335 -11.651 1.00 86.75 114 HIS A C 1
ATOM 918 O O . HIS A 1 114 ? 16.008 4.423 -11.898 1.00 86.75 114 HIS A O 1
ATOM 924 N N . ARG A 1 115 ? 14.145 3.185 -11.848 1.00 79.31 115 ARG A N 1
ATOM 925 C CA . ARG A 1 115 ? 14.764 1.949 -12.371 1.00 79.31 115 ARG A CA 1
ATOM 926 C C . ARG A 1 115 ? 14.233 1.503 -13.737 1.00 79.31 115 ARG A C 1
ATOM 928 O O . ARG A 1 115 ? 14.480 0.356 -14.118 1.00 79.31 115 ARG A O 1
ATOM 935 N N . ARG A 1 116 ? 13.480 2.356 -14.430 1.00 64.12 116 ARG A N 1
ATOM 936 C CA . ARG A 1 116 ? 12.980 2.091 -15.786 1.00 64.12 116 ARG A CA 1
ATOM 937 C C . ARG A 1 116 ? 14.143 1.988 -16.776 1.00 64.12 116 ARG A C 1
ATOM 939 O O . ARG A 1 116 ? 14.154 1.023 -17.584 1.00 64.12 116 ARG A O 1
#